Protein AF-A0A642UEU1-F1 (afdb_monomer_lite)

Radius of gyration: 30.93 Å; chains: 1; bounding box: 51×63×82 Å

Sequence (165 aa):
MTSFDTSGVEIQRSLTHRARLRKAYFKMLEREGEAIPEKNEKVTEKDDKEDSESDAEGAEDNENREMKYDDESGGQEVSEEGETPRNDERVKQQTFKDRMRIKKERKNAQREQRAKILEARKQDQKRREELRLKHKKQMTKYTPRGQPVMGSRINRLLDKIRETA

Secondary structure (DSSP, 8-state):
---HHHHHHHHHHHHHHHHHHHHHHHHHHHHHTPPPPP---------------------------------------------------------HHHHHHHHHHHHHHHHHHHHHHHHHHHHHHHHHHHHHHHHHHHHT-B-TTS-B-HHHHHHHHHHHHHHH-

Structure (mmCIF, N/CA/C/O backbone):
data_AF-A0A642UEU1-F1
#
_entry.id   AF-A0A642UEU1-F1
#
loop_
_atom_site.group_PDB
_atom_site.id
_atom_site.type_symbol
_atom_site.label_atom_id
_atom_site.label_alt_id
_atom_site.label_comp_id
_atom_site.label_asym_id
_atom_site.label_entity_id
_atom_site.label_seq_id
_atom_site.pdbx_PDB_ins_code
_atom_site.Cartn_x
_atom_site.Cartn_y
_atom_site.Cartn_z
_atom_site.occupancy
_atom_site.B_iso_or_equiv
_atom_site.auth_seq_id
_atom_site.auth_comp_id
_atom_site.auth_asym_id
_atom_site.auth_atom_id
_atom_site.pdbx_PDB_model_num
ATOM 1 N N . MET A 1 1 ? 26.068 -4.168 29.539 1.00 41.91 1 MET A N 1
ATOM 2 C CA . MET A 1 1 ? 24.713 -3.591 29.390 1.00 41.91 1 MET A CA 1
ATOM 3 C C . MET A 1 1 ? 23.863 -4.616 28.663 1.00 41.91 1 MET A C 1
ATOM 5 O O . MET A 1 1 ? 24.265 -5.081 27.605 1.00 41.91 1 MET A O 1
ATOM 9 N N . THR A 1 2 ? 22.800 -5.066 29.319 1.00 52.66 2 THR A N 1
ATOM 10 C CA . THR A 1 2 ? 21.989 -6.253 29.021 1.00 52.66 2 THR A CA 1
ATOM 11 C C . THR A 1 2 ? 20.984 -5.997 27.894 1.00 52.66 2 THR A C 1
ATOM 13 O O . THR A 1 2 ? 20.140 -5.116 27.991 1.00 52.66 2 THR A O 1
ATOM 16 N N . SER A 1 3 ? 21.075 -6.784 26.821 1.00 55.53 3 SER A N 1
ATOM 17 C CA . SER A 1 3 ? 20.183 -6.777 25.648 1.00 55.53 3 SER A CA 1
ATOM 18 C C . SER A 1 3 ? 19.311 -8.043 25.554 1.00 55.53 3 SER A C 1
ATOM 20 O O . SER A 1 3 ? 18.763 -8.351 24.498 1.00 55.53 3 SER A O 1
ATOM 22 N N . PHE A 1 4 ? 19.202 -8.810 26.644 1.00 55.84 4 PHE A N 1
ATOM 23 C CA . PHE A 1 4 ? 18.510 -10.105 26.676 1.00 55.84 4 PHE A CA 1
ATOM 24 C C . PHE A 1 4 ? 16.996 -9.996 26.933 1.00 55.84 4 PHE A C 1
ATOM 26 O O . PHE A 1 4 ? 16.252 -10.904 26.579 1.00 55.84 4 PHE A O 1
ATOM 33 N N . ASP A 1 5 ? 16.512 -8.879 27.478 1.00 57.50 5 ASP A N 1
ATOM 34 C CA . ASP A 1 5 ? 15.099 -8.758 27.869 1.00 57.50 5 ASP A CA 1
ATOM 35 C C . ASP A 1 5 ? 14.171 -8.441 26.683 1.00 57.50 5 ASP A C 1
ATOM 37 O O . ASP A 1 5 ? 13.005 -8.839 26.662 1.00 57.50 5 ASP A O 1
ATOM 41 N N . THR A 1 6 ? 14.685 -7.787 25.634 1.00 59.84 6 THR A N 1
ATOM 42 C CA . THR A 1 6 ? 13.914 -7.534 24.405 1.00 59.84 6 THR A CA 1
ATOM 43 C C . THR A 1 6 ? 13.750 -8.799 23.564 1.00 59.84 6 THR A C 1
ATOM 45 O O . THR A 1 6 ? 12.700 -8.998 22.949 1.00 59.84 6 THR A O 1
ATOM 48 N N . SER A 1 7 ? 14.744 -9.693 23.581 1.00 67.56 7 SER A N 1
ATOM 49 C CA . SER A 1 7 ? 14.721 -10.929 22.796 1.00 67.56 7 SER A CA 1
ATOM 50 C C . SER A 1 7 ? 13.705 -11.935 23.338 1.00 67.56 7 SER A C 1
ATOM 52 O O . SER A 1 7 ? 13.014 -12.569 22.546 1.00 67.56 7 SER A O 1
ATOM 54 N N . GLY A 1 8 ? 13.511 -12.026 24.658 1.00 82.50 8 GLY A N 1
ATOM 55 C CA . GLY A 1 8 ? 12.491 -12.897 25.257 1.00 82.50 8 GLY A CA 1
ATOM 56 C C . GLY A 1 8 ? 11.068 -12.555 24.796 1.00 82.50 8 GLY A C 1
ATOM 57 O O . GLY A 1 8 ? 10.315 -13.431 24.358 1.00 82.50 8 GLY A O 1
ATOM 58 N N . VAL A 1 9 ? 10.717 -11.265 24.808 1.00 83.88 9 VAL A N 1
ATOM 59 C CA . VAL A 1 9 ? 9.406 -10.779 24.346 1.00 83.88 9 VAL A CA 1
ATOM 60 C C . VAL A 1 9 ? 9.227 -11.009 22.841 1.00 83.88 9 VAL A C 1
ATOM 62 O O . VAL A 1 9 ? 8.146 -11.398 22.392 1.00 83.88 9 VAL A O 1
ATOM 65 N N . GLU A 1 10 ? 10.274 -10.809 22.040 1.00 84.56 10 GLU A N 1
ATOM 66 C CA . GLU A 1 10 ? 10.248 -11.082 20.599 1.00 84.56 10 GLU A CA 1
ATOM 67 C C . GLU A 1 10 ? 10.117 -12.578 20.286 1.00 84.56 10 GLU A C 1
ATOM 69 O O . GLU A 1 10 ? 9.325 -12.956 19.416 1.00 84.56 10 GLU A O 1
ATOM 74 N N . ILE A 1 11 ? 10.800 -13.441 21.042 1.00 89.56 11 ILE A N 1
ATOM 75 C CA . ILE A 1 11 ? 10.682 -14.899 20.941 1.00 89.56 11 ILE A CA 1
ATOM 76 C C . ILE A 1 11 ? 9.241 -15.315 21.236 1.00 89.56 11 ILE A C 1
ATOM 78 O O . ILE A 1 11 ? 8.624 -15.984 20.406 1.00 89.56 11 ILE A O 1
ATOM 82 N N . GLN A 1 12 ? 8.648 -14.853 22.337 1.00 91.19 12 GLN A N 1
ATOM 83 C CA . GLN A 1 12 ? 7.253 -15.159 22.673 1.00 91.19 12 GLN A CA 1
ATOM 84 C C . GLN A 1 12 ? 6.267 -14.648 21.609 1.00 91.19 12 GLN A C 1
ATOM 86 O O . GLN A 1 12 ? 5.352 -15.374 21.199 1.00 91.19 12 GLN A O 1
ATOM 91 N N . ARG A 1 13 ? 6.464 -13.427 21.093 1.00 90.12 13 ARG A N 1
ATOM 92 C CA . ARG A 1 13 ? 5.660 -12.880 19.983 1.00 90.12 13 ARG A CA 1
ATOM 93 C C . ARG A 1 13 ? 5.786 -13.733 18.719 1.00 90.12 13 ARG A C 1
ATOM 95 O O . ARG A 1 13 ? 4.778 -14.018 18.072 1.00 90.12 13 ARG A O 1
ATOM 102 N N . SER A 1 14 ? 6.992 -14.185 18.382 1.00 92.62 14 SER A N 1
ATOM 103 C CA . SER A 1 14 ? 7.225 -15.036 17.210 1.00 92.62 14 SER A CA 1
ATOM 104 C C . SER A 1 14 ? 6.603 -16.432 17.370 1.00 92.62 14 SER A C 1
ATOM 106 O O . SER A 1 14 ? 5.979 -16.939 16.434 1.00 92.62 14 SER A O 1
ATOM 108 N N . LEU A 1 15 ? 6.680 -17.022 18.568 1.00 94.31 15 LEU A N 1
ATOM 109 C CA . LEU A 1 15 ? 6.103 -18.328 18.895 1.00 94.31 15 LEU A CA 1
ATOM 110 C C . LEU A 1 15 ? 4.575 -18.298 18.848 1.00 94.31 15 LEU A C 1
ATOM 112 O O . LEU A 1 15 ? 3.957 -19.140 18.192 1.00 94.31 15 LEU A O 1
ATOM 116 N N . THR A 1 16 ? 3.961 -17.300 19.483 1.00 95.81 16 THR A N 1
ATOM 117 C CA . THR A 1 16 ? 2.501 -17.123 19.471 1.00 95.81 16 THR A CA 1
ATOM 118 C C . THR A 1 16 ? 1.980 -16.864 18.058 1.00 95.81 16 THR A C 1
ATOM 120 O O . THR A 1 16 ? 0.979 -17.461 17.650 1.00 95.81 16 THR A O 1
ATOM 123 N N . HIS A 1 17 ? 2.678 -16.044 17.266 1.00 94.00 17 HIS A N 1
ATOM 124 C CA . HIS A 1 17 ? 2.352 -15.826 15.858 1.00 94.00 17 HIS A CA 1
ATOM 125 C C . HIS A 1 17 ? 2.437 -17.125 15.042 1.00 94.00 17 HIS A C 1
ATOM 127 O O . HIS A 1 17 ? 1.495 -17.471 14.326 1.00 94.00 17 HIS A O 1
ATOM 133 N N . ARG A 1 18 ? 3.521 -17.896 15.199 1.00 95.56 18 ARG A N 1
ATOM 134 C CA . ARG A 1 18 ? 3.707 -19.188 14.519 1.00 95.56 18 ARG A CA 1
ATOM 135 C C . ARG A 1 18 ? 2.609 -20.190 14.879 1.00 95.56 18 ARG A C 1
ATOM 137 O O . ARG A 1 18 ? 2.090 -20.858 13.987 1.00 95.56 18 ARG A O 1
ATOM 144 N N . ALA A 1 19 ? 2.225 -20.277 16.152 1.00 95.25 19 ALA A N 1
ATOM 145 C CA . ALA A 1 19 ? 1.144 -21.151 16.606 1.00 95.25 19 ALA A CA 1
ATOM 146 C C . ALA A 1 19 ? -0.209 -20.766 15.982 1.00 95.25 19 ALA A C 1
ATOM 148 O O . ALA A 1 19 ? -0.943 -21.633 15.503 1.00 95.25 19 ALA A O 1
ATOM 149 N N . ARG A 1 20 ? -0.514 -19.462 15.910 1.00 95.38 20 ARG A N 1
ATOM 150 C CA . ARG A 1 20 ? -1.732 -18.958 15.251 1.00 95.38 20 ARG A CA 1
ATOM 151 C C . ARG A 1 20 ? -1.761 -19.293 13.761 1.00 95.38 20 ARG A C 1
ATOM 153 O O . ARG A 1 20 ? -2.794 -19.753 13.281 1.00 95.38 20 ARG A O 1
ATOM 160 N N . LEU A 1 21 ? -0.643 -19.114 13.052 1.00 95.75 21 LEU A N 1
ATOM 161 C CA . LEU A 1 21 ? -0.539 -19.472 11.633 1.00 95.75 21 LEU A CA 1
ATOM 162 C C . LEU A 1 21 ? -0.741 -20.971 11.400 1.00 95.75 21 LEU A C 1
ATOM 164 O O . LEU A 1 21 ? -1.500 -21.338 10.510 1.00 95.75 21 LEU A O 1
ATOM 168 N N . ARG A 1 22 ? -0.130 -21.832 12.226 1.00 91.56 22 ARG A N 1
ATOM 169 C CA . ARG A 1 22 ? -0.340 -23.290 12.149 1.00 91.56 22 ARG A CA 1
ATOM 170 C C . ARG A 1 22 ? -1.814 -23.658 12.322 1.00 91.56 22 ARG A C 1
ATOM 172 O O . ARG A 1 22 ? -2.352 -24.400 11.512 1.00 91.56 22 ARG A O 1
ATOM 179 N N . LYS A 1 23 ? -2.489 -23.087 13.327 1.00 93.81 23 LYS A N 1
ATOM 180 C CA . LYS A 1 23 ? -3.924 -23.326 13.560 1.00 93.81 23 LYS A CA 1
ATOM 181 C C . LYS A 1 23 ? -4.787 -22.858 12.385 1.00 93.81 23 LYS A C 1
ATOM 183 O O . LYS A 1 23 ? -5.738 -23.538 12.022 1.00 93.81 23 LYS A O 1
ATOM 188 N N . ALA A 1 24 ? -4.479 -21.698 11.805 1.00 93.81 24 ALA A N 1
ATOM 189 C CA . ALA A 1 24 ? -5.203 -21.183 10.644 1.00 93.81 24 ALA A CA 1
ATOM 190 C C . ALA A 1 24 ? -4.994 -22.058 9.398 1.00 93.81 24 ALA A C 1
ATOM 192 O O . ALA A 1 24 ? -5.943 -22.283 8.656 1.00 93.81 24 ALA A O 1
ATOM 193 N N . TYR A 1 25 ? -3.777 -22.570 9.202 1.00 93.06 25 TYR A N 1
ATOM 194 C CA . TYR A 1 25 ? -3.445 -23.477 8.108 1.00 93.06 25 TYR A CA 1
ATOM 195 C C . TYR A 1 25 ? -4.204 -24.805 8.211 1.00 93.06 25 TYR A C 1
ATOM 197 O O . TYR A 1 25 ? -4.851 -25.197 7.250 1.00 93.06 25 TYR A O 1
ATOM 205 N N . PHE A 1 26 ? -4.233 -25.445 9.385 1.00 92.38 26 PHE A N 1
ATOM 206 C CA . PHE A 1 26 ? -4.976 -26.702 9.555 1.00 92.38 26 PHE A CA 1
ATOM 207 C C . PHE A 1 26 ? -6.485 -26.541 9.344 1.00 92.38 26 PHE A C 1
ATOM 209 O O . PHE A 1 26 ? -7.088 -27.364 8.669 1.00 92.38 26 PHE A O 1
ATOM 216 N N . LYS A 1 27 ? -7.077 -25.424 9.785 1.00 92.38 27 LYS A N 1
ATOM 217 C CA . LYS A 1 27 ? -8.479 -25.097 9.467 1.00 92.38 27 LYS A CA 1
ATOM 218 C C . LYS A 1 27 ? -8.739 -24.904 7.971 1.00 92.38 27 LYS A C 1
ATOM 220 O O . LYS A 1 27 ? -9.861 -25.103 7.515 1.00 92.38 27 LYS A O 1
ATOM 225 N N . MET A 1 28 ? -7.739 -24.431 7.226 1.00 89.31 28 MET A N 1
ATOM 226 C CA . MET A 1 28 ? -7.841 -24.288 5.775 1.00 89.31 28 MET A CA 1
ATOM 227 C C . MET A 1 28 ? -7.825 -25.665 5.107 1.00 89.31 28 MET A C 1
ATOM 229 O O . MET A 1 28 ? -8.729 -25.940 4.328 1.00 89.31 28 MET A O 1
ATOM 233 N N . LEU A 1 29 ? -6.892 -26.543 5.498 1.00 89.62 29 LEU A N 1
ATOM 234 C CA . LEU A 1 29 ? -6.828 -27.925 5.005 1.00 89.62 29 LEU A CA 1
ATOM 235 C C . LEU A 1 29 ? -8.122 -28.699 5.297 1.00 89.62 29 LEU A C 1
ATOM 237 O O . LEU A 1 29 ? -8.677 -29.318 4.395 1.00 89.62 29 LEU A O 1
ATOM 241 N N . GLU A 1 30 ? -8.664 -28.580 6.516 1.00 86.62 30 GLU A N 1
ATOM 242 C CA . GLU A 1 30 ? -9.966 -29.156 6.896 1.00 86.62 30 GLU A CA 1
ATOM 243 C C . GLU A 1 30 ? -11.099 -28.690 5.974 1.00 86.62 30 GLU A C 1
ATOM 245 O O . GLU A 1 30 ? -11.953 -29.479 5.574 1.00 86.62 30 GLU A O 1
ATOM 250 N N . ARG A 1 31 ? -11.111 -27.398 5.624 1.00 89.88 31 ARG A N 1
ATOM 251 C CA . ARG A 1 31 ? -12.137 -26.807 4.756 1.00 89.88 31 ARG A CA 1
ATOM 252 C C . ARG A 1 31 ? -11.981 -27.226 3.294 1.00 89.88 31 ARG A C 1
ATOM 254 O O . ARG A 1 31 ? -12.983 -27.316 2.589 1.00 89.88 31 ARG A O 1
ATOM 261 N N . GLU A 1 32 ? -10.751 -27.425 2.842 1.00 89.25 32 GLU A N 1
ATOM 262 C CA . GLU A 1 32 ? -10.421 -27.846 1.476 1.00 89.25 32 GLU A CA 1
ATOM 263 C C . GLU A 1 32 ? -10.527 -29.370 1.297 1.00 89.25 32 GLU A C 1
ATOM 265 O O . GLU A 1 32 ? -10.500 -29.859 0.170 1.00 89.25 32 GLU A O 1
ATOM 270 N N . GLY A 1 33 ? -10.741 -30.112 2.391 1.00 81.88 33 GLY A N 1
ATOM 271 C CA . GLY A 1 33 ? -10.840 -31.572 2.384 1.00 81.88 33 GLY A CA 1
ATOM 272 C C . GLY A 1 33 ? -9.488 -32.258 2.182 1.00 81.88 33 GLY A C 1
ATOM 273 O O . GLY A 1 33 ? -9.446 -33.434 1.821 1.00 81.88 33 GLY A O 1
ATOM 274 N N . GLU A 1 34 ? -8.389 -31.533 2.391 1.00 77.06 34 GLU A N 1
ATOM 275 C CA . GLU A 1 34 ? -7.035 -32.068 2.306 1.00 77.06 34 GLU A CA 1
ATOM 276 C C . GLU A 1 34 ? -6.648 -32.765 3.618 1.00 77.06 34 GLU A C 1
ATOM 278 O O . GLU A 1 34 ? -7.066 -32.374 4.711 1.00 77.06 34 GLU A O 1
ATOM 283 N N . ALA A 1 35 ? -5.835 -33.819 3.518 1.00 74.00 35 ALA A N 1
ATOM 284 C CA . ALA A 1 35 ? -5.403 -34.583 4.681 1.00 74.00 35 ALA A CA 1
ATOM 285 C C . ALA A 1 35 ? -4.551 -33.713 5.621 1.00 74.00 35 ALA A C 1
ATOM 287 O O . ALA A 1 35 ? -3.513 -33.173 5.230 1.00 74.00 35 ALA A O 1
ATOM 288 N N . ILE A 1 36 ? -4.976 -33.600 6.881 1.00 76.50 36 ILE A N 1
ATOM 289 C CA . ILE A 1 36 ? -4.178 -32.965 7.931 1.00 76.50 36 ILE A CA 1
ATOM 290 C C . ILE A 1 36 ? -2.957 -33.860 8.180 1.00 76.50 36 ILE A C 1
ATOM 292 O O . ILE A 1 36 ? -3.133 -35.065 8.368 1.00 76.50 36 ILE A O 1
ATOM 296 N N . PRO A 1 37 ? -1.727 -33.316 8.204 1.00 73.25 37 PRO A N 1
ATOM 297 C CA . PRO A 1 37 ? -0.555 -34.111 8.539 1.00 73.25 37 PRO A CA 1
ATOM 298 C C . PRO A 1 37 ? -0.725 -34.702 9.942 1.00 73.25 37 PRO A C 1
ATOM 300 O O . PRO A 1 37 ? -0.841 -33.964 10.925 1.00 73.25 37 PRO A O 1
ATOM 303 N N . GLU A 1 38 ? -0.761 -36.032 10.019 1.00 73.00 38 GLU A N 1
ATOM 304 C CA . GLU A 1 38 ? -0.918 -36.757 11.274 1.00 73.00 38 GLU A CA 1
ATOM 305 C C . GLU A 1 38 ? 0.234 -36.421 12.225 1.00 73.00 38 GLU A C 1
ATOM 307 O O . GLU A 1 38 ? 1.402 -36.284 11.842 1.00 73.00 38 GLU A O 1
ATOM 312 N N . LYS A 1 39 ? -0.116 -36.237 13.498 1.00 67.50 39 LYS A N 1
ATOM 313 C CA . LYS A 1 39 ? 0.836 -35.983 14.573 1.00 67.50 39 LYS A CA 1
ATOM 314 C C . LYS A 1 39 ? 1.664 -37.256 14.756 1.00 67.50 39 LYS A C 1
ATOM 316 O O . LYS A 1 39 ? 1.254 -38.153 15.476 1.00 67.50 39 LYS A O 1
ATOM 321 N N . ASN A 1 40 ? 2.818 -37.342 14.095 1.00 56.31 40 ASN A N 1
ATOM 322 C CA . ASN A 1 40 ? 3.767 -38.429 14.319 1.00 56.31 40 ASN A CA 1
ATOM 323 C C . ASN A 1 40 ? 4.231 -38.398 15.784 1.00 56.31 40 ASN A C 1
ATOM 325 O O . ASN A 1 40 ? 5.075 -37.590 16.177 1.00 56.31 40 ASN A O 1
ATOM 329 N N . GLU A 1 41 ? 3.651 -39.269 16.603 1.00 56.78 41 GLU A N 1
ATOM 330 C CA . GLU A 1 41 ? 4.058 -39.529 17.980 1.00 56.78 41 GLU A CA 1
ATOM 331 C C . GLU A 1 41 ? 5.345 -40.365 17.969 1.00 56.78 41 GLU A C 1
ATOM 333 O O . GLU A 1 41 ? 5.292 -41.590 17.976 1.00 56.78 41 GLU A O 1
ATOM 338 N N . LYS A 1 42 ? 6.498 -39.695 17.833 1.00 49.38 42 LYS A N 1
ATOM 339 C CA . LYS A 1 42 ? 7.892 -40.160 18.059 1.00 49.38 42 LYS A CA 1
ATOM 340 C C . LYS A 1 42 ? 8.781 -38.953 17.708 1.00 49.38 42 LYS A C 1
ATOM 342 O O . LYS A 1 42 ? 8.753 -38.509 16.570 1.00 49.38 42 LYS A O 1
ATOM 347 N N . VAL A 1 43 ? 9.510 -38.282 18.600 1.00 45.97 43 VAL A N 1
ATOM 348 C CA . VAL A 1 43 ? 10.542 -38.768 19.524 1.00 45.97 43 VAL A CA 1
ATOM 349 C C . VAL A 1 43 ? 10.631 -37.803 20.718 1.00 45.97 43 VAL A C 1
ATOM 351 O O . VAL A 1 43 ? 10.993 -36.641 20.550 1.00 45.97 43 VAL A O 1
ATOM 354 N N . THR A 1 44 ? 10.337 -38.284 21.922 1.00 43.69 44 THR A N 1
ATOM 355 C CA . THR A 1 44 ? 10.909 -37.755 23.168 1.00 43.69 44 THR A CA 1
ATOM 356 C C . THR A 1 44 ? 11.762 -38.874 23.749 1.00 43.69 44 THR A C 1
ATOM 358 O O . THR A 1 44 ? 11.240 -39.787 24.388 1.00 43.69 44 THR A O 1
ATOM 361 N N . GLU A 1 45 ? 13.064 -38.854 23.476 1.00 45.72 45 GLU A N 1
ATOM 362 C CA . GLU A 1 45 ? 14.016 -39.608 24.288 1.00 45.72 45 GLU A CA 1
ATOM 363 C C . GLU A 1 45 ? 14.303 -38.786 25.550 1.00 45.72 45 GLU A C 1
ATOM 365 O O . GLU A 1 45 ? 14.840 -37.686 25.474 1.00 45.72 45 GLU A O 1
ATOM 370 N N . LYS A 1 46 ? 13.778 -39.310 26.665 1.00 43.03 46 LYS A N 1
ATOM 371 C CA . LYS A 1 46 ? 14.345 -39.393 28.021 1.00 43.03 46 LYS A CA 1
ATOM 372 C C . LYS A 1 46 ? 15.360 -38.318 28.449 1.00 43.03 46 LYS A C 1
ATOM 374 O O . LYS A 1 46 ? 16.452 -38.259 27.907 1.00 43.03 46 LYS A O 1
ATOM 379 N N . ASP A 1 47 ? 15.033 -37.612 29.532 1.00 41.56 47 ASP A N 1
ATOM 380 C CA . ASP A 1 47 ? 15.670 -37.886 30.830 1.00 41.56 47 ASP A CA 1
ATOM 381 C C . ASP A 1 47 ? 14.712 -37.539 31.997 1.00 41.56 47 ASP A C 1
ATOM 383 O O . ASP A 1 47 ? 14.197 -36.427 32.082 1.00 41.56 47 ASP A O 1
ATOM 387 N N . ASP A 1 48 ? 14.452 -38.577 32.808 1.00 42.88 48 ASP A N 1
ATOM 388 C CA . ASP A 1 48 ? 14.033 -38.686 34.224 1.00 42.88 48 ASP A CA 1
ATOM 389 C C . ASP A 1 48 ? 12.811 -37.910 34.781 1.00 42.88 48 ASP A C 1
ATOM 391 O O . ASP A 1 48 ? 12.815 -36.690 34.890 1.00 42.88 48 ASP A O 1
ATOM 395 N N . LYS A 1 49 ? 11.719 -38.650 35.090 1.00 45.06 49 LYS A N 1
ATOM 396 C CA . LYS A 1 49 ? 11.184 -39.013 36.444 1.00 45.06 49 LYS A CA 1
ATOM 397 C C . LYS A 1 49 ? 10.488 -37.847 37.175 1.00 45.06 49 LYS A C 1
ATOM 399 O O . LYS A 1 49 ? 11.055 -36.776 37.275 1.00 45.06 49 LYS A O 1
ATOM 404 N N . GLU A 1 50 ? 9.302 -37.932 37.773 1.00 40.06 50 GLU A N 1
ATOM 405 C CA . GLU A 1 50 ? 8.412 -39.003 38.244 1.00 40.06 50 GLU A CA 1
ATOM 406 C C . GLU A 1 50 ? 7.014 -38.375 38.495 1.00 40.06 50 GLU A C 1
ATOM 408 O O . GLU A 1 50 ? 6.904 -37.159 38.646 1.00 40.06 50 GLU A O 1
ATOM 413 N N . ASP A 1 51 ? 5.992 -39.234 38.556 1.00 40.81 51 ASP A N 1
ATOM 414 C CA . ASP A 1 51 ? 4.665 -39.080 39.179 1.00 40.81 51 ASP A CA 1
ATOM 415 C C . ASP A 1 51 ? 3.693 -37.962 38.759 1.00 40.81 51 ASP A C 1
ATOM 417 O O . ASP A 1 51 ? 3.816 -36.797 39.128 1.00 40.81 51 ASP A O 1
ATOM 421 N N . SER A 1 52 ? 2.594 -38.383 38.115 1.00 41.12 52 SER A N 1
ATOM 422 C CA . SER A 1 52 ? 1.248 -38.311 38.720 1.00 41.12 52 SER A CA 1
ATOM 423 C C . SER A 1 52 ? 0.171 -38.735 37.711 1.00 41.12 52 SER A C 1
ATOM 425 O O . SER A 1 52 ? -0.202 -37.972 36.820 1.00 41.12 52 SER A O 1
ATOM 427 N N . GLU A 1 53 ? -0.367 -39.940 37.898 1.00 45.84 53 GLU A N 1
ATOM 428 C CA . GLU A 1 53 ? -1.630 -40.406 37.317 1.00 45.84 53 GLU A CA 1
ATOM 429 C C . GLU A 1 53 ? -2.841 -39.653 37.903 1.00 45.84 53 GLU A C 1
ATOM 431 O O . GLU A 1 53 ? -2.941 -39.446 39.111 1.00 45.84 53 GLU A O 1
ATOM 436 N N . SER A 1 54 ? -3.775 -39.252 37.040 1.00 39.66 54 SER A N 1
ATOM 437 C CA . SER A 1 54 ? -5.244 -39.326 37.213 1.00 39.66 54 SER A CA 1
ATOM 438 C C . SER A 1 54 ? -5.879 -38.711 35.956 1.00 39.66 54 SER A C 1
ATOM 440 O O . SER A 1 54 ? -5.579 -37.582 35.580 1.00 39.66 54 SER A O 1
ATOM 442 N N . ASP A 1 55 ? -6.488 -39.524 35.095 1.00 38.75 55 ASP A N 1
ATOM 443 C CA . ASP A 1 55 ? -7.923 -39.851 35.097 1.00 38.75 55 ASP A CA 1
ATOM 444 C C . ASP A 1 55 ? -8.836 -38.619 35.137 1.00 38.75 55 ASP A C 1
ATOM 446 O O . ASP A 1 55 ? -8.943 -37.953 36.163 1.00 38.75 55 ASP A O 1
ATOM 450 N N . ALA A 1 56 ? -9.532 -38.356 34.026 1.00 38.94 56 ALA A N 1
ATOM 451 C CA . ALA A 1 56 ? -10.993 -38.243 34.000 1.00 38.94 56 ALA A CA 1
ATOM 452 C C . ALA A 1 56 ? -11.478 -37.713 32.644 1.00 38.94 56 ALA A C 1
ATOM 454 O O . ALA A 1 56 ? -11.105 -36.635 32.177 1.00 38.94 56 ALA A O 1
ATOM 455 N N . GLU A 1 57 ? -12.355 -38.507 32.045 1.00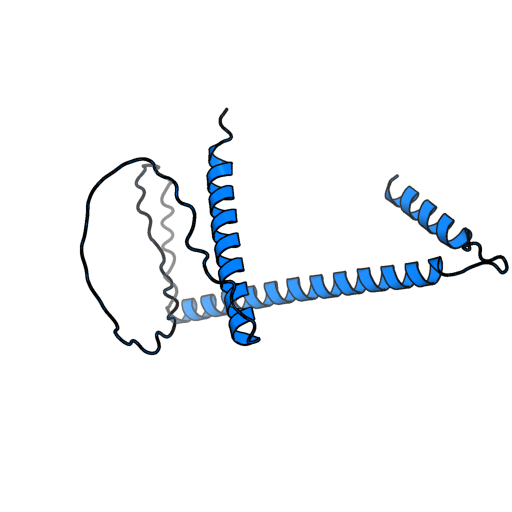 46.56 57 GLU A N 1
ATOM 456 C CA . GLU A 1 57 ? -13.216 -38.164 30.927 1.00 46.56 57 GLU A CA 1
ATOM 457 C C . GLU A 1 57 ? -14.097 -36.939 31.218 1.00 46.56 57 GLU A C 1
ATOM 459 O O . GLU A 1 57 ? -14.441 -36.645 32.362 1.00 46.56 57 GLU A O 1
ATOM 464 N N . GLY A 1 58 ? -14.513 -36.249 30.157 1.00 37.12 58 GLY A N 1
ATOM 465 C CA . GLY A 1 58 ? -15.445 -35.132 30.259 1.00 37.12 58 GLY A CA 1
ATOM 466 C C . GLY A 1 58 ? -15.828 -34.590 28.891 1.00 37.12 58 GLY A C 1
ATOM 467 O O . GLY A 1 58 ? -15.400 -33.507 28.500 1.00 37.12 58 GLY A O 1
ATOM 468 N N . ALA A 1 59 ? -16.611 -35.369 28.148 1.00 51.09 59 ALA A N 1
ATOM 469 C CA . ALA A 1 59 ? -17.449 -34.830 27.091 1.00 51.09 59 ALA A CA 1
ATOM 470 C C . ALA A 1 59 ? -18.594 -34.055 27.748 1.00 51.09 59 ALA A C 1
ATOM 472 O O . ALA A 1 59 ? -19.383 -34.685 28.434 1.00 51.09 59 ALA A O 1
ATOM 473 N N . GLU A 1 60 ? -18.710 -32.745 27.513 1.00 39.03 60 GLU A N 1
ATOM 474 C CA . GLU A 1 60 ? -19.997 -32.047 27.592 1.00 39.03 60 GLU A CA 1
ATOM 475 C C . GLU A 1 60 ? -20.068 -30.896 26.585 1.00 39.03 60 GLU A C 1
ATOM 477 O O . GLU A 1 60 ? -19.132 -30.114 26.389 1.00 39.03 60 GLU A O 1
ATOM 482 N N . ASP A 1 61 ? -21.232 -30.848 25.948 1.00 46.88 61 ASP A N 1
ATOM 483 C CA . ASP A 1 61 ? -21.777 -29.770 25.148 1.00 46.88 61 ASP A CA 1
ATOM 484 C C . ASP A 1 61 ? -21.545 -28.388 25.771 1.00 46.88 61 ASP A C 1
ATOM 486 O O . ASP A 1 61 ? -21.771 -28.180 26.962 1.00 46.88 61 ASP A O 1
ATOM 490 N N . ASN A 1 62 ? -21.241 -27.383 24.945 1.00 45.66 62 ASN A N 1
ATOM 491 C CA . ASN A 1 62 ? -21.913 -26.104 25.153 1.00 45.66 62 ASN A CA 1
ATOM 492 C C . ASN A 1 62 ? -21.976 -25.264 23.881 1.00 45.66 62 ASN A C 1
ATOM 494 O O . ASN A 1 62 ? -20.970 -24.819 23.317 1.00 45.66 62 ASN A O 1
ATOM 498 N N . GLU A 1 63 ? -23.211 -25.052 23.459 1.00 47.06 63 GLU A N 1
ATOM 499 C CA . GLU A 1 63 ? -23.636 -24.178 22.392 1.00 47.06 63 GLU A CA 1
ATOM 500 C C . GLU A 1 63 ? -23.141 -22.734 22.602 1.00 47.06 63 GLU A C 1
ATOM 502 O O . GLU A 1 63 ? -23.067 -22.204 23.707 1.00 47.06 63 GLU A O 1
ATOM 507 N N . ASN A 1 64 ? -22.867 -22.059 21.486 1.00 50.94 64 ASN A N 1
ATOM 508 C CA . ASN A 1 64 ? -23.217 -20.653 21.303 1.00 50.94 64 ASN A CA 1
ATOM 509 C C . ASN A 1 64 ? -22.774 -19.655 22.401 1.00 50.94 64 ASN A C 1
ATOM 511 O O . ASN A 1 64 ? -23.598 -19.014 23.052 1.00 50.94 64 ASN A O 1
ATOM 515 N N . ARG A 1 65 ? -21.462 -19.416 22.548 1.00 45.66 65 ARG A N 1
ATOM 516 C CA . ARG A 1 65 ? -20.972 -18.251 23.307 1.00 45.66 65 ARG A CA 1
ATOM 517 C C . ARG A 1 65 ? -20.737 -17.057 22.386 1.00 45.66 65 ARG A C 1
ATOM 519 O O . ARG A 1 65 ? -19.645 -16.835 21.864 1.00 45.66 65 ARG A O 1
ATOM 526 N N . GLU A 1 66 ? -21.807 -16.294 22.202 1.00 47.28 66 GLU A N 1
ATOM 527 C CA . GLU A 1 66 ? -21.817 -14.926 21.691 1.00 47.28 66 GLU A CA 1
ATOM 528 C C . GLU A 1 66 ? -20.713 -14.106 22.393 1.00 47.28 66 GLU A C 1
ATOM 530 O O . GLU A 1 66 ? -20.744 -13.889 23.606 1.00 47.28 66 GLU A O 1
ATOM 535 N N . MET A 1 67 ? -19.676 -13.703 21.645 1.00 48.19 67 MET A N 1
ATOM 536 C CA . MET A 1 67 ? -18.568 -12.902 22.178 1.00 48.19 67 MET A CA 1
ATOM 537 C C . MET A 1 67 ? -19.050 -11.482 22.486 1.00 48.19 67 MET A C 1
ATOM 539 O O . MET A 1 67 ? -18.988 -10.568 21.659 1.00 48.19 67 MET A O 1
ATOM 543 N N . LYS A 1 68 ? -19.518 -11.313 23.719 1.00 50.56 68 LYS A N 1
ATOM 544 C CA . LYS A 1 68 ? -19.672 -10.034 24.398 1.00 50.56 68 LYS A CA 1
ATOM 545 C C . LYS A 1 68 ? -18.270 -9.458 24.628 1.00 50.56 68 LYS A C 1
ATOM 547 O O . LYS A 1 68 ? -17.466 -10.029 25.353 1.00 50.56 68 LYS A O 1
ATOM 552 N N . TYR A 1 69 ? -17.946 -8.368 23.937 1.00 45.81 69 TYR A N 1
ATOM 553 C CA . TYR A 1 69 ? -16.712 -7.624 24.184 1.00 45.81 69 TYR A CA 1
ATOM 554 C C . TYR A 1 69 ? -16.862 -6.865 25.500 1.00 45.81 69 TYR A C 1
ATOM 556 O O . TYR A 1 69 ? -17.513 -5.817 25.530 1.00 45.81 69 TYR A O 1
ATOM 564 N N . ASP A 1 70 ? -16.267 -7.397 26.562 1.00 40.41 70 ASP A N 1
ATOM 565 C CA . ASP A 1 70 ? -16.107 -6.682 27.817 1.00 40.41 70 ASP A CA 1
ATOM 566 C C . ASP A 1 70 ? -14.990 -5.633 27.664 1.00 40.41 70 ASP A C 1
ATOM 568 O O . ASP A 1 70 ? -13.829 -5.916 27.365 1.00 40.41 70 ASP A O 1
ATOM 572 N N . ASP A 1 71 ? -15.420 -4.378 27.781 1.00 51.47 71 ASP A N 1
ATOM 573 C CA . ASP A 1 71 ? -14.640 -3.147 27.908 1.00 51.47 71 ASP A CA 1
ATOM 574 C C . ASP A 1 71 ? -14.082 -3.114 29.341 1.00 51.47 71 ASP A C 1
ATOM 576 O O . ASP A 1 71 ? -14.567 -2.361 30.183 1.00 51.47 71 ASP A O 1
ATOM 580 N N . GLU A 1 72 ? -13.130 -3.999 29.659 1.00 47.88 72 GLU A N 1
ATOM 581 C CA . GLU A 1 72 ? -12.440 -3.972 30.951 1.00 47.88 72 GLU A CA 1
ATOM 582 C C . GLU A 1 72 ? -11.333 -2.916 30.936 1.00 47.88 72 GLU A C 1
ATOM 584 O O . GLU A 1 72 ? -10.187 -3.129 30.532 1.00 47.88 72 GLU A O 1
ATOM 589 N N . SER A 1 73 ? -11.713 -1.740 31.427 1.00 47.81 73 SER A N 1
ATOM 590 C CA . SER A 1 73 ? -10.824 -0.809 32.105 1.00 47.81 73 SER A CA 1
ATOM 591 C C . SER A 1 73 ? -10.192 -1.502 33.319 1.00 47.81 73 SER A C 1
ATOM 593 O O . SER A 1 73 ? -10.729 -1.446 34.426 1.00 47.81 73 SER A O 1
ATOM 595 N N . GLY A 1 74 ? -9.060 -2.171 33.109 1.00 38.62 74 GLY A N 1
ATOM 596 C CA . GLY A 1 74 ? -8.202 -2.652 34.186 1.00 38.62 74 GLY A CA 1
ATOM 597 C C . GLY A 1 74 ? -7.563 -1.470 34.908 1.00 38.62 74 GLY A C 1
ATOM 598 O O . GLY A 1 74 ? -6.639 -0.844 34.388 1.00 38.62 74 GLY A O 1
ATOM 599 N N . GLY A 1 75 ? -8.092 -1.150 36.089 1.00 42.47 75 GLY A N 1
ATOM 600 C CA . GLY A 1 75 ? -7.427 -0.311 37.074 1.00 42.47 75 GLY A CA 1
ATOM 601 C C . GLY A 1 75 ? -6.196 -1.038 37.600 1.00 42.47 75 GLY A C 1
ATOM 602 O O . GLY A 1 75 ? -6.297 -2.156 38.095 1.00 42.47 75 GLY A O 1
ATOM 603 N N . GLN A 1 76 ? -5.041 -0.398 37.472 1.00 41.38 76 GLN A N 1
ATOM 604 C CA . GLN A 1 76 ? -3.824 -0.822 38.139 1.00 41.38 76 GLN A CA 1
ATOM 605 C C . GLN A 1 76 ? -3.552 0.198 39.243 1.00 41.38 76 GLN A C 1
ATOM 607 O O . GLN A 1 76 ? -3.177 1.339 38.972 1.00 41.38 76 GLN A O 1
ATOM 612 N N . GLU A 1 77 ? -3.825 -0.212 40.481 1.00 49.88 77 GLU A N 1
ATOM 613 C CA . GLU A 1 77 ? -3.303 0.439 41.676 1.00 49.88 77 GLU A CA 1
ATOM 614 C C . GLU A 1 77 ? -1.777 0.343 41.632 1.00 49.88 77 GLU A C 1
ATOM 616 O O . GLU A 1 77 ? -1.206 -0.746 41.682 1.00 49.88 77 GLU A O 1
ATOM 621 N N . VAL A 1 78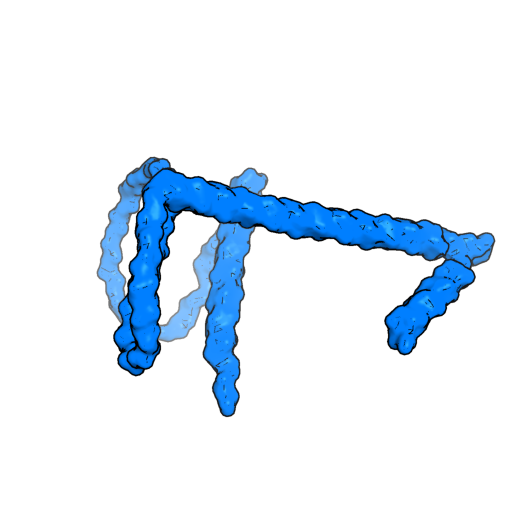 ? -1.118 1.492 41.511 1.00 44.53 78 VAL A N 1
ATOM 622 C CA . VAL A 1 78 ? 0.284 1.645 41.887 1.00 44.53 78 VAL A CA 1
ATOM 623 C C . VAL A 1 78 ? 0.371 2.940 42.678 1.00 44.53 78 VAL A C 1
ATOM 625 O O . VAL A 1 78 ? 0.253 4.042 42.144 1.00 44.53 78 VAL A O 1
ATOM 628 N N . SER A 1 79 ? 0.472 2.773 43.988 1.00 52.44 79 SER A N 1
ATOM 629 C CA . SER A 1 79 ? 0.878 3.790 44.941 1.00 52.44 79 SER A CA 1
ATOM 630 C C . SER A 1 79 ? 2.328 4.184 44.672 1.00 52.44 79 SER A C 1
ATOM 632 O O . SER A 1 79 ? 3.206 3.336 44.798 1.00 52.44 79 SER A O 1
ATOM 634 N N . GLU A 1 80 ? 2.588 5.452 44.369 1.00 46.06 80 GLU A N 1
ATOM 635 C CA . GLU A 1 80 ? 3.839 6.097 44.770 1.00 46.06 80 GLU A CA 1
ATOM 636 C C . GLU A 1 80 ? 3.644 7.614 44.840 1.00 46.06 80 GLU A C 1
ATOM 638 O O . GLU A 1 80 ? 3.028 8.240 43.976 1.00 46.06 80 GLU A O 1
ATOM 643 N N . GLU A 1 81 ? 4.093 8.167 45.959 1.00 52.00 81 GLU A N 1
ATOM 644 C CA . GLU A 1 81 ? 3.877 9.533 46.408 1.00 52.00 81 GLU A CA 1
ATOM 645 C C . GLU A 1 81 ? 4.568 10.539 45.478 1.00 52.00 81 GLU A C 1
ATOM 647 O O . GLU A 1 81 ? 5.781 10.522 45.283 1.00 52.00 81 GLU A O 1
ATOM 652 N N . GLY A 1 82 ? 3.777 11.452 44.917 1.00 46.81 82 GLY A N 1
ATOM 653 C CA . GLY A 1 82 ? 4.252 12.586 44.136 1.00 46.81 82 GLY A CA 1
ATOM 654 C C . GLY A 1 82 ? 3.179 13.664 44.119 1.00 46.81 82 GLY A C 1
ATOM 655 O O . GLY A 1 82 ? 2.256 13.629 43.308 1.00 46.81 82 GLY A O 1
ATOM 656 N N . GLU A 1 83 ? 3.263 14.603 45.059 1.00 54.94 83 GLU A N 1
ATOM 657 C CA . GLU A 1 83 ? 2.332 15.721 45.195 1.00 54.94 83 GLU A CA 1
ATOM 658 C C . GLU A 1 83 ? 2.453 16.686 44.004 1.00 54.94 83 GLU A C 1
ATOM 660 O O . GLU A 1 83 ? 3.235 17.634 44.008 1.00 54.94 83 GLU A O 1
ATOM 665 N N . THR A 1 84 ? 1.655 16.470 42.958 1.00 60.50 84 THR A N 1
ATOM 666 C CA . THR A 1 84 ? 1.366 17.518 41.969 1.00 60.50 84 THR A CA 1
ATOM 667 C C . THR A 1 84 ? 0.215 18.396 42.474 1.00 60.50 84 THR A C 1
ATOM 669 O O . THR A 1 84 ? -0.774 17.847 42.975 1.00 60.50 84 THR A O 1
ATOM 672 N N . PRO A 1 85 ? 0.281 19.735 42.333 1.00 57.59 85 PRO A N 1
ATOM 673 C CA . PRO A 1 85 ? -0.753 20.635 42.832 1.00 57.59 85 PRO A CA 1
ATOM 674 C C . PRO A 1 85 ? -2.104 20.318 42.182 1.00 57.59 85 PRO A C 1
ATOM 676 O O . PRO A 1 85 ? -2.257 20.341 40.959 1.00 57.59 85 PRO A O 1
ATOM 679 N N . ARG A 1 86 ? -3.084 19.997 43.033 1.00 55.38 86 ARG A N 1
ATOM 680 C CA . ARG A 1 86 ? -4.468 19.688 42.666 1.00 55.38 86 ARG A CA 1
ATOM 681 C C . ARG A 1 86 ? -5.137 20.951 42.140 1.00 55.38 86 ARG A C 1
ATOM 683 O O . ARG A 1 86 ? -5.621 21.783 42.902 1.00 55.38 86 ARG A O 1
ATOM 690 N N . ASN A 1 87 ? -5.139 21.104 40.823 1.00 58.34 87 ASN A N 1
ATOM 691 C CA . ASN A 1 87 ? -5.968 22.094 40.159 1.00 58.34 87 ASN A CA 1
ATOM 692 C C . ASN A 1 87 ? -7.422 21.583 40.182 1.00 58.34 87 ASN A C 1
ATOM 694 O O . ASN A 1 87 ? -7.858 20.882 39.270 1.00 58.34 87 ASN A O 1
ATOM 698 N N . ASP A 1 88 ? -8.137 21.865 41.277 1.00 57.84 88 ASP A N 1
ATOM 699 C CA . ASP A 1 88 ? -9.535 21.483 41.535 1.00 57.84 88 ASP A CA 1
ATOM 700 C C . ASP A 1 88 ? -10.535 22.289 40.677 1.00 57.84 88 ASP A C 1
ATOM 702 O O . ASP A 1 88 ? -11.555 22.803 41.153 1.00 57.84 88 ASP A O 1
ATOM 706 N N . GLU A 1 89 ? -10.300 22.371 39.368 1.00 66.88 89 GLU A N 1
ATOM 707 C CA . GLU A 1 89 ? -11.381 22.673 38.439 1.00 66.88 89 GLU A CA 1
ATOM 708 C C . GLU A 1 89 ? -12.276 21.440 38.374 1.00 66.88 89 GLU A C 1
ATOM 710 O O . GLU A 1 89 ? -12.002 20.473 37.665 1.00 66.88 89 GLU A O 1
ATOM 715 N N . ARG A 1 90 ? -13.352 21.454 39.168 1.00 59.81 90 ARG A N 1
ATOM 716 C CA . ARG A 1 90 ? -14.414 20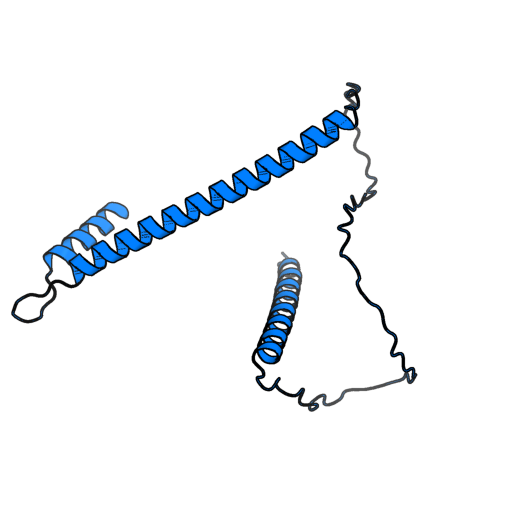.443 39.149 1.00 59.81 90 ARG A CA 1
ATOM 717 C C . ARG A 1 90 ? -14.944 20.312 37.722 1.00 59.81 90 ARG A C 1
ATOM 719 O O . ARG A 1 90 ? -15.866 21.028 37.323 1.00 59.81 90 ARG A O 1
ATOM 726 N N . VAL A 1 91 ? -14.359 19.398 36.952 1.00 64.19 91 VAL A N 1
ATOM 727 C CA . VAL A 1 91 ? -14.801 19.063 35.603 1.00 64.19 91 VAL A CA 1
ATOM 728 C C . VAL A 1 91 ? -16.235 18.590 35.745 1.00 64.19 91 VAL A C 1
ATOM 730 O O . VAL A 1 91 ? -16.501 17.516 36.287 1.00 64.19 91 VAL A O 1
ATOM 733 N N . LYS A 1 92 ? -17.175 19.436 35.316 1.00 74.12 92 LYS A N 1
ATOM 734 C CA . LYS A 1 92 ? -18.603 19.126 35.329 1.00 74.12 92 LYS A CA 1
ATOM 735 C C . LYS A 1 92 ? -18.767 17.787 34.627 1.00 74.12 92 LYS A C 1
ATOM 737 O O . LYS A 1 92 ? -18.494 17.668 33.433 1.00 74.12 92 LYS A O 1
ATOM 742 N N . GLN A 1 93 ? -19.150 16.770 35.393 1.00 75.31 93 GLN A N 1
ATOM 743 C CA . GLN A 1 93 ? -19.319 15.426 34.876 1.00 75.31 93 GLN A CA 1
ATOM 744 C C . GLN A 1 93 ? -20.368 15.486 33.765 1.00 75.31 93 GLN A C 1
ATOM 746 O O . GLN A 1 93 ? -21.541 15.744 34.021 1.00 75.31 93 GLN A O 1
ATOM 751 N N . GLN A 1 94 ? -19.928 15.303 32.518 1.00 75.12 94 GLN A N 1
ATOM 752 C CA . GLN A 1 94 ? -20.812 15.364 31.356 1.00 75.12 94 GLN A CA 1
ATOM 753 C C . GLN A 1 94 ? -21.951 14.362 31.517 1.00 75.12 94 GLN A C 1
ATOM 755 O O . GLN A 1 94 ? -21.745 13.264 32.058 1.00 75.12 94 GLN A O 1
ATOM 760 N N . THR A 1 95 ? -23.138 14.730 31.032 1.00 88.94 95 THR A N 1
ATOM 761 C CA . THR A 1 95 ? -24.316 13.871 31.138 1.00 88.94 95 THR A CA 1
ATOM 762 C C . THR A 1 95 ? -24.085 12.564 30.378 1.00 88.94 95 THR A C 1
ATOM 764 O O . THR A 1 95 ? -23.330 12.510 29.405 1.00 88.94 95 THR A O 1
ATOM 767 N N . PHE A 1 96 ? -24.741 11.481 30.798 1.00 87.94 96 PHE A N 1
ATOM 768 C CA . PHE A 1 96 ? -24.619 10.176 30.138 1.00 87.94 96 PHE A CA 1
ATOM 769 C C . PHE A 1 96 ? -24.904 10.246 28.625 1.00 87.94 96 PHE A C 1
ATOM 771 O O . PHE A 1 96 ? -24.209 9.625 27.819 1.00 87.94 96 PHE A O 1
ATOM 778 N N . LYS A 1 97 ? -25.891 11.062 28.231 1.00 91.56 97 LYS A N 1
ATOM 779 C CA . LYS A 1 97 ? -26.247 11.287 26.824 1.00 91.56 97 LYS A CA 1
ATOM 780 C C . LYS A 1 97 ? -25.101 11.938 26.046 1.00 91.56 97 LYS A C 1
ATOM 782 O O . LYS A 1 97 ? -24.819 11.514 24.925 1.00 91.56 97 LYS A O 1
ATOM 787 N N . ASP A 1 98 ? -24.410 12.901 26.646 1.00 88.12 98 ASP A N 1
ATOM 788 C CA . ASP A 1 98 ? -23.269 13.574 26.018 1.00 88.12 98 ASP A CA 1
ATOM 789 C C . ASP A 1 98 ? -22.069 12.633 25.889 1.00 88.12 98 ASP A C 1
ATOM 791 O O . ASP A 1 98 ? -21.443 12.568 24.830 1.00 88.12 98 ASP A O 1
ATOM 795 N N . ARG A 1 99 ? -21.815 11.797 26.904 1.00 87.56 99 ARG A N 1
ATOM 796 C CA . ARG A 1 99 ? -20.768 10.762 26.840 1.00 87.56 99 ARG A CA 1
ATOM 797 C C . ARG A 1 99 ? -21.018 9.763 25.711 1.00 87.56 99 ARG A C 1
ATOM 799 O O . ARG A 1 99 ? -20.086 9.399 24.994 1.00 87.56 99 ARG A O 1
ATOM 806 N N . MET A 1 100 ? -22.270 9.350 25.511 1.00 90.88 100 MET A N 1
ATOM 807 C CA . MET A 1 100 ? -22.648 8.458 24.409 1.00 90.88 100 MET A CA 1
ATOM 808 C C . MET A 1 100 ? -22.430 9.102 23.036 1.00 90.88 100 MET A C 1
ATOM 810 O O . MET A 1 100 ? -21.940 8.436 22.120 1.00 90.88 100 MET A O 1
ATOM 814 N N . ARG A 1 101 ? -22.737 10.398 22.892 1.00 92.88 101 ARG A N 1
ATOM 815 C CA . ARG A 1 101 ? -22.468 11.156 21.659 1.00 92.88 101 ARG A CA 1
ATOM 816 C C . ARG A 1 101 ? -20.971 11.244 21.380 1.00 92.88 101 ARG A C 1
ATOM 818 O O . ARG A 1 101 ? -20.543 10.844 20.302 1.00 92.88 101 ARG A O 1
ATOM 825 N N . ILE A 1 102 ? -20.174 11.605 22.384 1.00 89.75 102 ILE A N 1
ATOM 826 C CA . ILE A 1 102 ? -18.712 11.683 22.269 1.00 89.75 102 ILE A CA 1
ATOM 827 C C . ILE A 1 102 ? -18.103 10.312 21.932 1.00 89.75 102 ILE A C 1
ATOM 829 O O . ILE A 1 102 ? -17.240 10.220 21.059 1.00 89.75 102 ILE A O 1
ATOM 833 N N . LYS A 1 103 ? -18.562 9.216 22.560 1.00 93.88 103 LYS A N 1
ATOM 834 C CA . LYS A 1 103 ? -18.091 7.851 22.237 1.00 93.88 103 LYS A CA 1
ATOM 835 C C . LYS A 1 103 ? -18.421 7.485 20.783 1.00 93.88 103 LYS A C 1
ATOM 837 O O . LYS A 1 103 ? -17.577 6.914 20.089 1.00 93.88 103 LYS A O 1
ATOM 842 N N . LYS A 1 104 ? -19.615 7.845 20.297 1.00 96.12 104 LYS A N 1
ATOM 843 C CA . LYS A 1 104 ? -20.038 7.619 18.904 1.00 96.12 104 LYS A CA 1
ATOM 844 C C . LYS A 1 104 ? -19.206 8.438 17.913 1.00 96.12 104 LYS A C 1
ATOM 846 O O . LYS A 1 104 ? -18.730 7.877 16.928 1.00 96.12 104 LYS A O 1
ATOM 851 N N . GLU A 1 105 ? -18.988 9.719 18.188 1.00 93.88 105 GLU A N 1
ATOM 852 C CA . GLU A 1 105 ? -18.172 10.614 17.360 1.00 93.88 105 GLU A CA 1
ATOM 853 C C . GLU A 1 105 ? -16.722 10.145 17.285 1.00 93.88 105 GLU A C 1
ATOM 855 O O . GLU A 1 105 ? -16.187 10.008 16.189 1.00 93.88 105 GLU A O 1
ATOM 860 N N . ARG A 1 106 ? -16.111 9.775 18.418 1.00 93.31 106 ARG A N 1
ATOM 861 C CA . ARG A 1 106 ? -14.754 9.203 18.443 1.00 93.31 106 ARG A CA 1
ATOM 862 C C . ARG A 1 106 ? -14.654 7.940 17.594 1.00 93.31 106 ARG A C 1
ATOM 864 O O . ARG A 1 106 ? -13.710 7.789 16.820 1.00 93.31 106 ARG A O 1
ATOM 871 N N . LYS A 1 107 ? -15.637 7.040 17.700 1.00 96.56 107 LYS A N 1
ATOM 872 C CA . LYS A 1 107 ? -15.669 5.800 16.911 1.00 96.56 107 LYS A CA 1
ATOM 873 C C . LYS A 1 107 ? -15.823 6.083 15.415 1.00 96.56 107 LYS A C 1
ATOM 875 O O . LYS A 1 107 ? -15.181 5.417 14.604 1.00 96.56 107 LYS A O 1
ATOM 880 N N . ASN A 1 108 ? -16.641 7.065 15.045 1.00 94.94 108 ASN A N 1
ATOM 881 C CA . ASN A 1 108 ? -16.804 7.484 13.655 1.00 94.94 108 ASN A CA 1
ATOM 882 C C . ASN A 1 108 ? -15.539 8.157 13.114 1.00 94.94 108 ASN A C 1
ATOM 884 O O . ASN A 1 108 ? -15.040 7.726 12.081 1.00 94.94 108 ASN A O 1
ATOM 888 N N . ALA A 1 109 ? -14.949 9.096 13.853 1.00 95.12 109 ALA A N 1
ATOM 889 C CA . ALA A 1 109 ? -13.692 9.740 13.480 1.00 95.12 109 ALA A CA 1
ATOM 890 C C . ALA A 1 109 ? -12.566 8.712 13.287 1.00 95.12 109 ALA A C 1
ATOM 892 O O . ALA A 1 109 ? -11.824 8.772 12.309 1.00 95.12 109 ALA A O 1
ATOM 893 N N . GLN A 1 110 ? -12.476 7.704 14.161 1.00 94.81 110 GLN A N 1
ATOM 894 C CA . GLN A 1 110 ? -11.492 6.631 14.016 1.00 94.81 110 GLN A CA 1
ATOM 895 C C . GLN A 1 110 ? -11.746 5.772 12.764 1.00 94.81 110 GLN A C 1
ATOM 897 O O . GLN A 1 110 ? -10.800 5.386 12.075 1.00 94.81 110 GLN A O 1
ATOM 902 N N . ARG A 1 111 ? -13.012 5.473 12.441 1.00 94.56 111 ARG A N 1
ATOM 903 C CA . ARG A 1 111 ? -13.380 4.767 11.200 1.00 94.56 111 ARG A CA 1
ATOM 904 C C . ARG A 1 111 ? -13.029 5.591 9.965 1.00 94.56 111 ARG A C 1
ATOM 906 O O . ARG A 1 111 ? -12.456 5.041 9.031 1.00 94.56 111 ARG A O 1
ATOM 913 N N . GLU A 1 112 ? -13.313 6.888 9.982 1.00 96.44 112 GLU A N 1
ATOM 914 C CA . GLU A 1 112 ? -12.987 7.807 8.890 1.00 96.44 112 GLU A CA 1
ATOM 915 C C . GLU A 1 112 ? -11.479 7.941 8.688 1.00 96.44 112 GLU A C 1
ATOM 917 O O . GLU A 1 112 ? -11.005 7.865 7.559 1.00 96.44 112 GLU A O 1
ATOM 922 N N . GLN A 1 113 ? -10.699 8.073 9.763 1.00 95.19 113 GLN A N 1
ATOM 923 C CA . GLN A 1 113 ? -9.237 8.096 9.676 1.00 95.19 113 GLN A CA 1
ATOM 924 C C . GLN A 1 113 ? -8.692 6.797 9.074 1.00 95.19 113 GLN A C 1
ATOM 926 O O . GLN A 1 113 ? -7.865 6.837 8.165 1.00 95.19 113 GLN A O 1
ATOM 931 N N . ARG A 1 114 ? -9.195 5.638 9.521 1.00 95.50 114 ARG A N 1
ATOM 932 C CA . ARG A 1 114 ? -8.816 4.339 8.944 1.00 95.50 114 ARG A CA 1
ATOM 933 C C . ARG A 1 114 ? -9.189 4.244 7.465 1.00 95.50 114 ARG A C 1
ATOM 935 O O . ARG A 1 114 ? -8.369 3.789 6.673 1.00 95.50 114 ARG A O 1
ATOM 942 N N . ALA A 1 115 ? -10.384 4.695 7.089 1.00 95.50 115 ALA A N 1
ATOM 943 C CA . ALA A 1 115 ? -10.825 4.717 5.698 1.00 95.50 115 ALA A CA 1
ATOM 944 C C . ALA A 1 115 ? -9.920 5.610 4.834 1.00 95.50 115 ALA A C 1
ATOM 946 O O . ALA A 1 115 ? -9.458 5.162 3.786 1.00 95.50 115 ALA A O 1
ATOM 947 N N . LYS A 1 116 ? -9.572 6.810 5.315 1.00 97.50 116 LYS A N 1
ATOM 948 C CA . LYS A 1 116 ? -8.644 7.731 4.638 1.00 97.50 116 LYS A CA 1
ATOM 949 C C . LYS A 1 116 ? -7.259 7.113 4.438 1.00 97.50 116 LYS A C 1
ATOM 951 O O . LYS A 1 116 ? -6.704 7.197 3.347 1.00 97.50 116 LYS A O 1
ATOM 956 N N . ILE A 1 117 ? -6.715 6.444 5.458 1.00 97.25 117 ILE A N 1
ATOM 957 C CA . ILE A 1 117 ? -5.417 5.752 5.359 1.00 97.25 117 ILE A CA 1
ATOM 958 C C . ILE A 1 117 ? -5.471 4.638 4.303 1.00 97.25 117 ILE A C 1
ATOM 960 O O . ILE A 1 117 ? -4.556 4.506 3.488 1.00 97.25 117 ILE A O 1
ATOM 964 N N . LEU A 1 118 ? -6.540 3.836 4.301 1.00 94.50 118 LEU A N 1
ATOM 965 C CA . LEU A 1 118 ? -6.721 2.766 3.317 1.00 94.50 118 LEU A CA 1
ATOM 966 C C . LEU A 1 118 ? -6.849 3.314 1.893 1.00 94.50 118 LEU A C 1
ATOM 968 O O . LEU A 1 118 ? -6.265 2.752 0.964 1.00 94.50 118 LEU A O 1
ATOM 972 N N . GLU A 1 119 ? -7.576 4.414 1.720 1.00 97.38 119 GLU A N 1
ATOM 973 C CA . GLU A 1 119 ? -7.736 5.066 0.426 1.00 97.38 119 GLU A CA 1
ATOM 974 C C . GLU A 1 119 ? -6.408 5.626 -0.093 1.00 97.38 119 GLU A C 1
ATOM 976 O O . GLU A 1 119 ? -6.024 5.317 -1.223 1.00 97.38 119 GLU A O 1
ATOM 981 N N . ALA A 1 120 ? -5.661 6.349 0.746 1.00 97.25 120 ALA A N 1
ATOM 982 C CA . ALA A 1 120 ? -4.336 6.860 0.399 1.00 97.25 120 ALA A CA 1
ATOM 983 C C . ALA A 1 120 ? -3.391 5.723 -0.023 1.00 97.25 120 ALA A C 1
ATOM 985 O O . ALA A 1 120 ? -2.753 5.789 -1.075 1.00 97.25 120 ALA A O 1
ATOM 986 N N . ARG A 1 121 ? -3.383 4.610 0.725 1.00 96.38 121 ARG A N 1
ATOM 987 C CA . ARG A 1 121 ? -2.588 3.420 0.383 1.00 96.38 121 ARG A CA 1
ATOM 988 C C . ARG A 1 121 ? -2.980 2.831 -0.976 1.00 96.38 121 ARG A C 1
ATOM 990 O O . ARG A 1 121 ? -2.107 2.420 -1.742 1.00 96.38 121 ARG A O 1
ATOM 997 N N . LYS A 1 122 ? -4.279 2.790 -1.289 1.00 96.88 122 LYS A N 1
ATOM 998 C CA . LYS A 1 122 ? -4.789 2.297 -2.577 1.00 96.88 122 LYS A CA 1
ATOM 999 C C . LYS A 1 122 ? -4.378 3.215 -3.732 1.00 96.88 122 LYS A C 1
ATOM 1001 O O . LYS A 1 122 ? -4.021 2.718 -4.799 1.00 96.88 122 LYS A O 1
ATOM 1006 N N . GLN A 1 123 ? -4.411 4.531 -3.533 1.00 97.25 123 GLN A N 1
ATOM 1007 C CA . GLN A 1 123 ? -3.972 5.504 -4.536 1.00 97.25 123 GLN A CA 1
ATOM 1008 C C . GLN A 1 123 ? -2.464 5.403 -4.798 1.00 97.25 123 GLN A C 1
ATOM 1010 O O . GLN A 1 123 ? -2.049 5.324 -5.955 1.00 97.25 123 GLN A O 1
ATOM 1015 N N . ASP A 1 124 ? -1.652 5.297 -3.746 1.00 97.00 124 ASP A N 1
ATOM 1016 C CA . ASP A 1 124 ? -0.204 5.103 -3.870 1.00 97.00 124 ASP A CA 1
ATOM 1017 C C . ASP A 1 124 ? 0.148 3.819 -4.621 1.00 97.00 124 ASP A C 1
ATOM 1019 O O . ASP A 1 124 ? 1.041 3.811 -5.476 1.00 97.00 124 ASP A O 1
ATOM 1023 N N . GLN A 1 125 ? -0.568 2.728 -4.338 1.00 94.56 125 GLN A N 1
ATOM 1024 C CA . GLN A 1 125 ? -0.385 1.471 -5.053 1.00 94.56 125 GLN A CA 1
ATOM 1025 C C . GLN A 1 125 ? -0.683 1.634 -6.548 1.00 94.56 125 GLN A C 1
ATOM 1027 O O . GLN A 1 125 ? 0.163 1.279 -7.372 1.00 94.56 125 GLN A O 1
ATOM 1032 N N . LYS A 1 126 ? -1.823 2.244 -6.900 1.00 97.19 126 LYS A N 1
ATOM 1033 C CA . LYS A 1 126 ? -2.184 2.527 -8.299 1.00 97.19 126 LYS A CA 1
ATOM 1034 C C . LYS A 1 126 ? -1.128 3.382 -8.994 1.00 97.19 126 LYS A C 1
ATOM 1036 O O . LYS A 1 126 ? -0.652 3.013 -10.065 1.00 97.19 126 LYS A O 1
ATOM 1041 N N . ARG A 1 127 ? -0.679 4.468 -8.356 1.00 96.50 127 ARG A N 1
ATOM 1042 C CA . ARG A 1 127 ? 0.366 5.349 -8.902 1.00 96.50 127 ARG A CA 1
ATOM 1043 C C . ARG A 1 127 ? 1.657 4.576 -9.187 1.00 96.50 127 ARG A C 1
ATOM 1045 O O . ARG A 1 127 ? 2.264 4.741 -10.246 1.00 96.50 127 ARG A O 1
ATOM 1052 N N . ARG A 1 128 ? 2.084 3.710 -8.260 1.00 96.31 128 ARG A N 1
ATOM 1053 C CA . ARG A 1 128 ? 3.283 2.868 -8.427 1.00 96.31 128 ARG A CA 1
ATOM 1054 C C . ARG A 1 128 ? 3.116 1.852 -9.557 1.00 96.31 128 ARG A C 1
ATOM 1056 O O . ARG A 1 128 ? 4.060 1.641 -10.319 1.00 96.31 128 ARG A O 1
ATOM 1063 N N . GLU A 1 129 ? 1.950 1.229 -9.680 1.00 96.44 129 GLU A N 1
ATOM 1064 C CA . GLU A 1 129 ? 1.643 0.278 -10.754 1.00 96.44 129 GLU A CA 1
ATOM 1065 C C . GLU A 1 129 ? 1.619 0.957 -12.127 1.00 96.44 129 GLU A C 1
ATOM 1067 O O . GLU A 1 129 ? 2.256 0.471 -13.063 1.00 96.44 129 GLU A O 1
ATOM 1072 N N . GLU A 1 130 ? 0.990 2.125 -12.242 1.00 96.94 130 GLU A N 1
ATOM 1073 C CA . GLU A 1 130 ? 0.978 2.918 -13.474 1.00 96.94 130 GLU A CA 1
ATOM 1074 C C . GLU A 1 130 ? 2.388 3.329 -13.909 1.00 96.94 130 GLU A C 1
ATOM 1076 O O . GLU A 1 130 ? 2.741 3.196 -15.085 1.00 96.94 130 GLU A O 1
ATOM 1081 N N . LEU A 1 131 ? 3.226 3.773 -12.968 1.00 93.56 131 LEU A N 1
ATOM 1082 C CA . LEU A 1 131 ? 4.632 4.082 -13.237 1.00 93.56 131 LEU A CA 1
ATOM 1083 C C . LEU A 1 131 ? 5.393 2.842 -13.720 1.00 93.56 131 LEU A C 1
ATOM 1085 O O . LEU A 1 131 ? 6.113 2.908 -14.719 1.00 93.56 131 LEU A O 1
ATOM 1089 N N . ARG A 1 132 ? 5.194 1.686 -13.073 1.00 92.38 132 ARG A N 1
ATOM 1090 C CA . ARG A 1 132 ? 5.789 0.411 -13.509 1.00 92.38 132 ARG A CA 1
ATOM 1091 C C . ARG A 1 132 ? 5.351 0.039 -14.923 1.00 92.38 132 ARG A C 1
ATOM 1093 O O . ARG A 1 132 ? 6.195 -0.371 -15.717 1.00 92.38 132 ARG A O 1
ATOM 1100 N N . LEU A 1 133 ? 4.073 0.206 -15.259 1.00 94.50 133 LEU A N 1
ATOM 1101 C CA . LEU A 1 133 ? 3.543 -0.074 -16.595 1.00 94.50 133 LEU A CA 1
ATOM 1102 C C . LEU A 1 133 ? 4.134 0.866 -17.650 1.00 94.50 133 LEU A C 1
ATOM 1104 O O . LEU A 1 133 ? 4.571 0.394 -18.701 1.00 94.50 133 LEU A O 1
ATOM 1108 N N . LYS A 1 134 ? 4.204 2.173 -17.369 1.00 92.12 134 LYS A N 1
ATOM 1109 C CA . LYS A 1 134 ? 4.846 3.158 -18.257 1.00 92.12 134 LYS A CA 1
ATOM 1110 C C . LYS A 1 134 ? 6.316 2.805 -18.490 1.00 92.12 134 LYS A C 1
ATOM 1112 O O . LYS A 1 134 ? 6.743 2.705 -19.641 1.00 92.12 134 LYS A O 1
ATOM 1117 N N . HIS A 1 135 ? 7.056 2.504 -17.423 1.00 90.81 135 HIS A N 1
ATOM 1118 C CA . HIS A 1 135 ? 8.453 2.078 -17.520 1.00 90.81 135 HIS A CA 1
ATOM 1119 C C . HIS A 1 135 ? 8.603 0.773 -18.304 1.00 90.81 135 HIS A C 1
ATOM 1121 O O . HIS A 1 135 ? 9.473 0.677 -19.165 1.00 90.81 135 HIS A O 1
ATOM 1127 N N . LYS A 1 136 ? 7.741 -0.223 -18.073 1.00 92.50 136 LYS A N 1
ATOM 1128 C CA . LYS A 1 136 ? 7.760 -1.488 -18.821 1.00 92.50 136 LYS A CA 1
ATOM 1129 C C . LYS A 1 136 ? 7.541 -1.246 -20.317 1.00 92.50 136 LYS A C 1
ATOM 1131 O O . LYS A 1 136 ? 8.305 -1.760 -21.128 1.00 92.50 136 LYS A O 1
ATOM 1136 N N . LYS A 1 137 ? 6.557 -0.424 -20.691 1.00 90.19 137 LYS A N 1
ATOM 1137 C CA . LYS A 1 137 ? 6.275 -0.072 -22.097 1.00 90.19 137 LYS A CA 1
ATOM 1138 C C . LYS A 1 137 ? 7.439 0.661 -22.769 1.00 90.19 137 LYS A C 1
ATOM 1140 O O . LYS A 1 137 ? 7.716 0.434 -23.939 1.00 90.19 137 LYS A O 1
ATOM 1145 N N . GLN A 1 138 ? 8.136 1.532 -22.044 1.00 88.12 138 GLN A N 1
ATOM 1146 C CA . GLN A 1 138 ? 9.311 2.226 -22.579 1.00 88.12 138 GLN A CA 1
ATOM 1147 C C . GLN A 1 138 ? 10.509 1.278 -22.747 1.00 88.12 138 GLN A C 1
ATOM 1149 O O . GLN A 1 138 ? 11.180 1.321 -23.774 1.00 88.12 138 GLN A O 1
ATOM 1154 N N . MET A 1 139 ? 10.733 0.388 -21.776 1.00 86.88 139 MET A N 1
ATOM 1155 C CA . MET A 1 139 ? 11.876 -0.535 -21.725 1.00 86.88 139 MET A CA 1
ATOM 1156 C C . MET A 1 139 ? 11.766 -1.747 -22.660 1.00 86.88 139 MET A C 1
ATOM 1158 O O . MET A 1 139 ? 12.769 -2.420 -22.892 1.00 86.88 139 MET A O 1
ATOM 1162 N N . THR A 1 140 ? 10.566 -2.039 -23.163 1.00 88.88 140 THR A N 1
ATOM 1163 C CA . THR A 1 140 ? 10.266 -3.161 -24.076 1.00 88.88 140 THR A CA 1
ATOM 1164 C C . THR A 1 140 ? 10.448 -2.803 -25.549 1.00 88.88 140 THR A C 1
ATOM 1166 O O . THR A 1 140 ? 10.159 -3.618 -26.417 1.00 88.88 140 THR A O 1
ATOM 1169 N N . LYS A 1 141 ? 10.930 -1.595 -25.861 1.00 88.62 141 LYS A N 1
ATOM 1170 C CA . LYS A 1 141 ? 11.266 -1.210 -27.233 1.00 88.62 141 LYS A CA 1
ATOM 1171 C C . LYS A 1 141 ? 12.617 -1.808 -27.625 1.00 88.62 141 LYS A C 1
ATOM 1173 O O . LYS A 1 141 ? 13.612 -1.609 -26.923 1.00 88.62 141 LYS A O 1
ATOM 1178 N N . TYR A 1 142 ? 12.654 -2.477 -28.773 1.00 94.44 142 TYR A N 1
ATOM 1179 C CA . TYR A 1 142 ? 13.856 -3.074 -29.350 1.00 94.44 142 TYR A CA 1
ATOM 1180 C C . TYR A 1 142 ? 14.154 -2.460 -30.718 1.00 94.44 142 TYR A C 1
ATOM 1182 O O . TYR A 1 142 ? 13.255 -2.002 -31.421 1.00 94.44 142 TYR A O 1
ATOM 1190 N N . THR A 1 143 ? 15.432 -2.410 -31.073 1.00 92.00 143 THR A 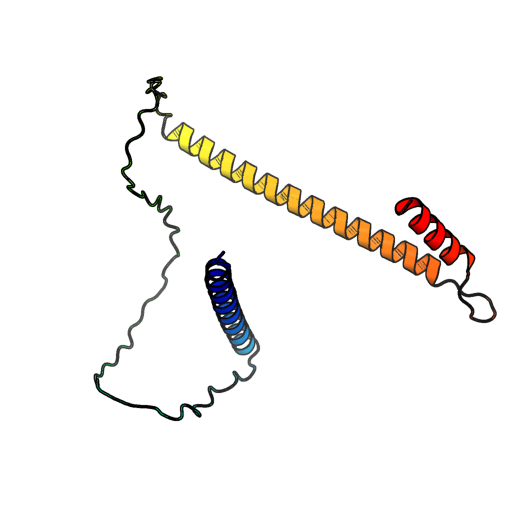N 1
ATOM 1191 C CA . THR A 1 143 ? 15.897 -2.046 -32.409 1.00 92.00 143 THR A CA 1
ATOM 1192 C C . THR A 1 143 ? 15.625 -3.197 -33.384 1.00 92.00 143 THR A C 1
ATOM 1194 O O . THR A 1 143 ? 15.408 -4.329 -32.944 1.00 92.00 143 THR A O 1
ATOM 1197 N N . PRO A 1 144 ? 15.702 -2.969 -34.709 1.00 94.44 144 PRO A N 1
ATOM 1198 C CA . PRO A 1 144 ? 15.525 -4.032 -35.705 1.00 94.44 144 PRO A CA 1
ATOM 1199 C C . PRO A 1 144 ? 16.482 -5.224 -35.533 1.00 94.44 144 PRO A C 1
ATOM 1201 O O . PRO A 1 144 ? 16.173 -6.329 -35.957 1.00 94.44 144 PRO A O 1
ATOM 1204 N N . ARG A 1 145 ? 17.634 -5.017 -34.878 1.00 93.56 145 ARG A N 1
ATOM 1205 C CA . ARG A 1 145 ? 18.623 -6.061 -34.556 1.00 93.56 145 ARG A CA 1
ATOM 1206 C C . ARG A 1 145 ? 18.350 -6.781 -33.225 1.00 93.56 145 ARG A C 1
ATOM 1208 O O . ARG A 1 145 ? 19.197 -7.534 -32.761 1.00 93.56 145 ARG A O 1
ATOM 1215 N N . GLY A 1 146 ? 17.220 -6.508 -32.570 1.00 92.06 146 GLY A N 1
ATOM 1216 C CA . GLY A 1 146 ? 16.839 -7.123 -31.294 1.00 92.06 146 GLY A CA 1
ATOM 1217 C C . GLY A 1 146 ? 17.544 -6.546 -30.061 1.00 92.06 146 GLY A C 1
ATOM 1218 O O . GLY A 1 146 ? 17.347 -7.040 -28.954 1.00 92.06 146 GLY A O 1
ATOM 1219 N N . GLN A 1 147 ? 18.344 -5.485 -30.206 1.00 91.19 147 GLN A N 1
ATOM 1220 C CA . GLN A 1 147 ? 18.953 -4.812 -29.058 1.00 91.19 147 GLN A CA 1
ATOM 1221 C C . GLN A 1 147 ? 17.933 -3.883 -28.392 1.00 91.19 147 GLN A C 1
ATOM 1223 O O . GLN A 1 147 ? 17.165 -3.221 -29.088 1.00 91.19 147 GLN A O 1
ATOM 1228 N N . PRO A 1 148 ? 17.900 -3.777 -27.059 1.00 91.25 148 PRO A N 1
ATOM 1229 C CA . PRO A 1 148 ? 17.004 -2.838 -26.400 1.00 91.25 148 PRO A CA 1
ATOM 1230 C C . PRO A 1 148 ? 17.353 -1.389 -26.769 1.00 91.25 148 PRO A C 1
ATOM 1232 O O . PRO A 1 148 ? 18.524 -1.011 -26.805 1.00 91.25 148 PRO A O 1
ATOM 1235 N N . VAL A 1 149 ? 16.338 -0.554 -27.009 1.00 93.94 149 VAL A N 1
ATOM 1236 C CA . VAL A 1 149 ? 16.541 0.857 -27.375 1.00 93.94 149 VAL A CA 1
ATOM 1237 C C . VAL A 1 149 ? 17.136 1.627 -26.191 1.00 93.94 149 VAL A C 1
ATOM 1239 O O . VAL A 1 149 ? 16.461 1.892 -25.190 1.00 93.94 149 VAL A O 1
ATOM 1242 N N . MET A 1 150 ? 18.405 2.021 -26.327 1.00 91.56 150 MET A N 1
ATOM 1243 C CA . MET A 1 150 ? 19.202 2.591 -25.237 1.00 91.56 150 MET A CA 1
ATOM 1244 C C . MET A 1 150 ? 18.722 3.963 -24.757 1.00 91.56 150 MET A C 1
ATOM 1246 O O . MET A 1 150 ? 18.795 4.217 -23.562 1.00 91.56 150 MET A O 1
ATOM 1250 N N . GLY A 1 151 ? 18.160 4.820 -25.617 1.00 91.12 151 GLY A N 1
ATOM 1251 C CA . GLY A 1 151 ? 17.726 6.171 -25.215 1.00 91.12 151 GLY A CA 1
ATOM 1252 C C . GLY A 1 151 ? 16.732 6.177 -24.044 1.00 91.12 151 GLY A C 1
ATOM 1253 O O . GLY A 1 151 ? 16.877 6.947 -23.100 1.00 91.12 151 GLY A O 1
ATOM 1254 N N . SER A 1 152 ? 15.779 5.237 -24.037 1.00 88.62 152 SER A N 1
ATOM 1255 C CA . SER A 1 152 ? 14.829 5.075 -22.923 1.00 88.62 152 SER A CA 1
ATOM 1256 C C . SER A 1 152 ? 15.506 4.663 -21.606 1.00 88.62 152 SER A C 1
ATOM 1258 O O . SER A 1 152 ? 15.102 5.100 -20.529 1.00 88.62 152 SER A O 1
ATOM 1260 N N . ARG A 1 153 ? 16.567 3.848 -21.690 1.00 89.75 153 ARG A N 1
ATOM 1261 C CA . ARG A 1 153 ? 17.359 3.383 -20.543 1.00 89.75 153 ARG A CA 1
ATOM 1262 C C . ARG A 1 153 ? 18.268 4.482 -20.008 1.00 89.75 153 ARG A C 1
ATOM 1264 O O . ARG A 1 153 ? 18.374 4.625 -18.795 1.00 89.75 153 ARG A O 1
ATOM 1271 N N . ILE A 1 154 ? 18.881 5.247 -20.911 1.00 93.00 154 ILE A N 1
ATOM 1272 C CA . ILE A 1 154 ? 19.756 6.377 -20.591 1.00 93.00 154 ILE A CA 1
ATOM 1273 C C . ILE A 1 154 ? 18.969 7.437 -19.826 1.00 93.00 154 ILE A C 1
ATOM 1275 O O . ILE A 1 154 ? 19.393 7.808 -18.741 1.00 93.00 154 ILE A O 1
ATOM 1279 N N . ASN A 1 155 ? 17.791 7.846 -20.304 1.00 90.69 155 ASN A N 1
ATOM 1280 C CA . ASN A 1 155 ? 16.977 8.845 -19.601 1.00 90.69 155 ASN A CA 1
ATOM 1281 C C . ASN A 1 155 ? 16.635 8.403 -18.173 1.00 90.69 155 ASN A C 1
ATOM 1283 O O . ASN A 1 155 ? 16.824 9.161 -17.233 1.00 90.69 155 ASN A O 1
ATOM 1287 N N . ARG A 1 156 ? 16.261 7.131 -17.984 1.00 88.06 156 ARG A N 1
ATOM 1288 C CA . ARG A 1 156 ? 16.011 6.583 -16.646 1.00 88.06 156 ARG A CA 1
ATOM 1289 C C . ARG A 1 156 ? 17.259 6.575 -15.759 1.00 88.06 156 ARG A C 1
ATOM 1291 O O . ARG A 1 156 ? 17.145 6.718 -14.546 1.00 88.06 156 ARG A O 1
ATOM 1298 N N . LEU A 1 157 ? 18.432 6.329 -16.337 1.00 91.00 157 LEU A N 1
ATOM 1299 C CA . LEU A 1 157 ? 19.696 6.398 -15.609 1.00 91.00 157 LEU A CA 1
ATOM 1300 C C . LEU A 1 157 ? 19.986 7.843 -15.181 1.00 91.00 157 LEU A C 1
ATOM 1302 O O . LEU A 1 157 ? 20.329 8.065 -14.026 1.00 91.00 157 LEU A O 1
ATOM 1306 N N . LEU A 1 158 ? 19.786 8.809 -16.081 1.00 93.81 158 LEU A N 1
ATOM 1307 C CA . LEU A 1 158 ? 19.957 10.235 -15.802 1.00 93.81 158 LEU A CA 1
ATOM 1308 C C . LEU A 1 158 ? 18.987 10.729 -14.723 1.00 93.81 158 LEU A C 1
ATOM 1310 O O . LEU A 1 158 ? 19.411 11.444 -13.822 1.00 93.81 158 LEU A O 1
ATOM 1314 N N . ASP A 1 159 ? 17.720 10.313 -14.770 1.00 91.75 159 ASP A N 1
ATOM 1315 C CA . ASP A 1 159 ? 16.724 10.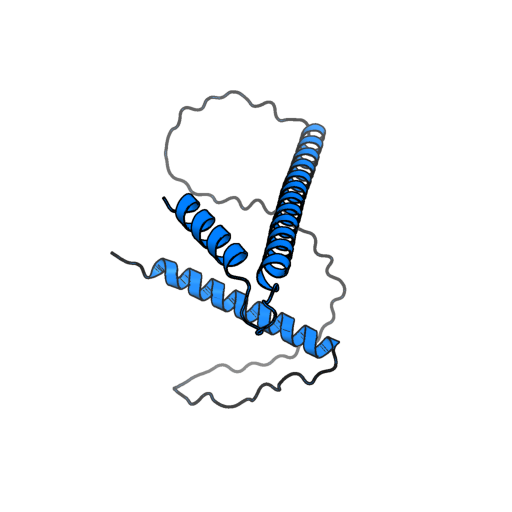668 -13.752 1.00 91.75 159 ASP A CA 1
ATOM 1316 C C . ASP A 1 159 ? 17.124 10.128 -12.373 1.00 91.75 159 ASP A C 1
ATOM 1318 O O . ASP A 1 159 ? 17.105 10.868 -11.396 1.00 91.75 159 ASP A O 1
ATOM 1322 N N . LYS A 1 160 ? 17.595 8.876 -12.296 1.00 92.50 160 LYS A N 1
ATOM 1323 C CA . LYS A 1 160 ? 18.115 8.310 -11.040 1.00 92.50 160 LYS A CA 1
ATOM 1324 C C . LYS A 1 160 ? 19.309 9.087 -10.503 1.00 92.50 160 LYS A C 1
ATOM 1326 O O . LYS A 1 160 ? 19.372 9.322 -9.307 1.00 92.50 160 LYS A O 1
ATOM 1331 N N . ILE A 1 161 ? 20.246 9.462 -11.376 1.00 94.44 161 ILE A N 1
ATOM 1332 C CA . ILE A 1 161 ? 21.424 10.242 -10.980 1.00 94.44 161 ILE A CA 1
ATOM 1333 C C . ILE A 1 161 ? 20.987 11.601 -10.416 1.00 94.44 161 ILE A C 1
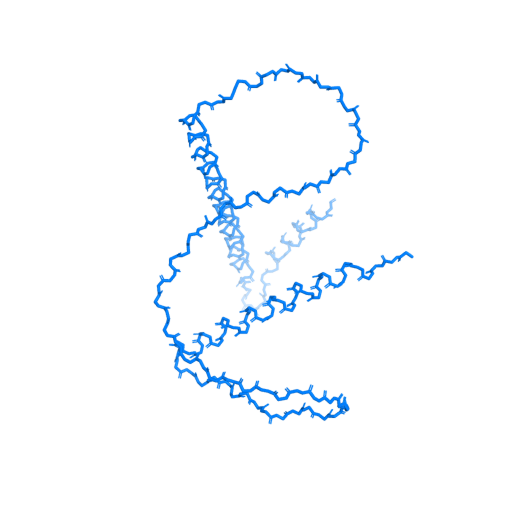ATOM 1335 O O . ILE A 1 161 ? 21.515 12.016 -9.391 1.00 94.44 161 ILE A O 1
ATOM 1339 N N . ARG A 1 162 ? 19.992 12.254 -11.032 1.00 95.19 162 ARG A N 1
ATOM 1340 C CA . ARG A 1 162 ? 19.416 13.523 -10.552 1.00 95.19 162 ARG A CA 1
ATOM 1341 C C . ARG A 1 162 ? 18.655 13.393 -9.234 1.00 95.19 162 ARG A C 1
ATOM 1343 O O . ARG A 1 162 ? 18.615 14.353 -8.487 1.00 95.19 162 ARG A O 1
ATOM 1350 N N . GLU A 1 163 ? 18.022 12.251 -8.973 1.00 91.88 163 GLU A N 1
ATOM 1351 C CA . GLU A 1 163 ? 17.329 11.990 -7.703 1.00 91.88 163 GLU A CA 1
ATOM 1352 C C . GLU A 1 163 ? 18.303 11.697 -6.550 1.00 91.88 163 GLU A C 1
ATOM 1354 O O . GLU A 1 163 ? 17.959 11.915 -5.391 1.00 91.88 163 GLU A O 1
ATOM 1359 N N . THR A 1 164 ? 19.491 11.163 -6.854 1.00 91.19 164 THR A N 1
ATOM 1360 C CA . THR A 1 164 ? 20.514 10.816 -5.851 1.00 91.19 164 THR A CA 1
ATOM 1361 C C . THR A 1 164 ? 21.526 11.923 -5.560 1.00 91.19 164 THR A C 1
ATOM 1363 O O . THR A 1 164 ? 22.218 11.827 -4.549 1.00 91.19 164 THR A O 1
ATOM 1366 N N . ALA A 1 165 ? 21.662 12.896 -6.463 1.00 78.25 165 ALA A N 1
ATOM 1367 C CA . ALA A 1 165 ? 22.578 14.033 -6.353 1.00 78.25 165 ALA A CA 1
ATOM 1368 C C . ALA A 1 165 ? 21.894 15.222 -5.670 1.00 78.25 165 ALA A C 1
ATOM 1370 O O . ALA A 1 165 ? 22.583 15.900 -4.879 1.00 78.25 165 ALA A O 1
#

Organism: NCBI:txid44093

pLDDT: mean 75.83, std 21.18, range [37.12, 97.5]

Foldseek 3Di:
DDPPPVVVVVVVVVVVVVVVVLVVVQVVCVVVVHDDPDDPPDDDDDDDDDDDDDDDDDDDDDDDDDDDDDPDPDDDDDDDDDDDPPPPPPPPDDDPVVVVVVVVVVVVVVVVVVVVVVVVVVVVVVVVVVVVVVLVVLQPDADPVRHTDCVSVVVVVVVVVVVVD

InterPro domains:
  IPR013730 Fyv7/TAP26 [PF08524] (10-163)